Protein AF-A0A359BE59-F1 (afdb_monomer)

Mean predicted aligned error: 2.43 Å

pLDDT: mean 96.25, std 5.6, range [60.75, 98.56]

Solvent-accessible surface area (backbone atoms only — not comparable to full-atom values): 2943 Å² total; per-residue (Å²): 107,34,68,61,34,42,51,52,17,56,53,38,14,72,33,56,72,51,93,60,73,80,58,49,79,52,54,39,80,71,31,46,75,43,50,46,68,68,42,44,51,52,14,53,49,36,48,49,61,71,70,52,131

Sequence (53 aa):
AAKASREGAEATAKMVSARVGRATYLSAEQLQGNKDPGAEAVAKLFEYLLKRP

Secondary structure (DSSP, 8-state):
-HHHHHHHHHHHTT-S--SSSGGGGS-HHHHTTPPPHHHHHHHHHHHHHHH--

Foldseek 3Di:
DLVVLVVQQQVQLCDQADPDDPRNVDGSVRRHNDGDVVSVVVNVVVVVVVVDD

Radius of gyration: 12.38 Å; Cα contacts (8 Å, |Δi|>4): 57; chains: 1; bounding box: 31×13×34 Å

Structure (mmCIF, N/CA/C/O backbone):
data_AF-A0A359BE59-F1
#
_entry.id   AF-A0A359BE59-F1
#
loop_
_atom_site.group_PDB
_atom_site.id
_atom_site.type_symbol
_atom_site.label_atom_id
_atom_site.label_alt_id
_atom_site.label_comp_id
_atom_site.label_asym_id
_atom_site.label_entity_id
_atom_site.label_seq_id
_atom_site.pdbx_PDB_ins_code
_atom_site.Cartn_x
_atom_site.Cartn_y
_atom_site.Cartn_z
_atom_site.occupancy
_atom_site.B_iso_or_equiv
_atom_site.auth_seq_id
_atom_site.auth_comp_id
_atom_site.auth_asym_id
_atom_site.auth_atom_id
_atom_site.pdbx_PDB_model_num
ATOM 1 N N . ALA A 1 1 ? -9.163 -4.896 9.975 1.00 88.81 1 ALA A N 1
ATOM 2 C CA . ALA A 1 1 ? -8.981 -4.247 8.658 1.00 88.81 1 ALA A CA 1
ATOM 3 C C . ALA A 1 1 ? -7.746 -3.348 8.623 1.00 88.81 1 ALA A C 1
ATOM 5 O O . ALA A 1 1 ? -6.842 -3.670 7.870 1.00 88.81 1 ALA A O 1
ATOM 6 N N . ALA A 1 2 ? -7.633 -2.311 9.470 1.00 96.75 2 ALA A N 1
ATOM 7 C CA . ALA A 1 2 ? -6.513 -1.357 9.389 1.00 96.75 2 ALA A CA 1
ATOM 8 C C . ALA A 1 2 ? -5.116 -1.990 9.412 1.00 96.75 2 ALA A C 1
ATOM 10 O O . ALA A 1 2 ? -4.300 -1.651 8.566 1.00 96.75 2 ALA A O 1
ATOM 11 N N . LYS A 1 3 ? -4.860 -2.958 10.305 1.00 97.69 3 LYS A N 1
ATOM 12 C CA . LYS A 1 3 ? -3.574 -3.675 10.350 1.00 97.69 3 LYS A CA 1
ATOM 13 C C . LYS A 1 3 ? -3.238 -4.357 9.015 1.00 97.69 3 LYS A C 1
ATOM 15 O O . LYS A 1 3 ? -2.173 -4.121 8.466 1.00 97.69 3 LYS A O 1
ATOM 20 N N . ALA A 1 4 ? -4.175 -5.126 8.461 1.00 98.12 4 ALA A N 1
ATOM 21 C CA . ALA A 1 4 ? -3.985 -5.814 7.183 1.00 98.12 4 ALA A CA 1
ATOM 22 C C . ALA A 1 4 ? -3.799 -4.829 6.015 1.00 98.12 4 ALA A C 1
ATOM 24 O O . ALA A 1 4 ? -2.935 -5.025 5.166 1.00 98.12 4 ALA A O 1
ATOM 25 N N . SER A 1 5 ? -4.567 -3.734 5.982 1.00 98.06 5 SER A N 1
ATOM 26 C CA . SER A 1 5 ? -4.383 -2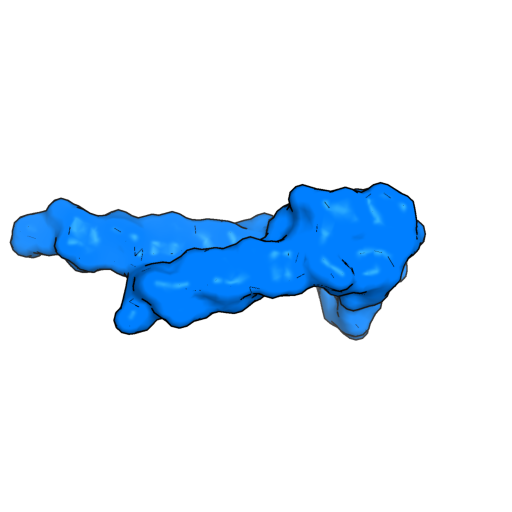.677 4.979 1.00 98.06 5 SER A CA 1
ATOM 27 C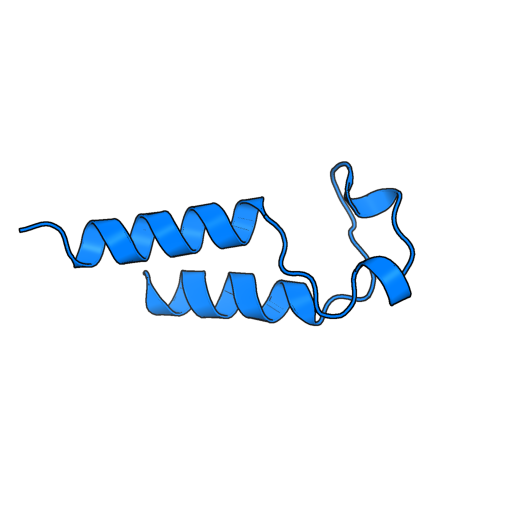 C . SER A 1 5 ? -3.020 -1.997 5.118 1.00 98.06 5 SER A C 1
ATOM 29 O O . SER A 1 5 ? -2.379 -1.700 4.108 1.00 98.06 5 SER A O 1
ATOM 31 N N . ARG A 1 6 ? -2.544 -1.791 6.354 1.00 98.44 6 ARG A N 1
ATOM 32 C CA . ARG A 1 6 ? -1.226 -1.218 6.611 1.00 98.44 6 ARG A CA 1
ATOM 33 C C . ARG A 1 6 ? -0.112 -2.121 6.097 1.00 98.44 6 ARG A C 1
ATOM 35 O O . ARG A 1 6 ? 0.734 -1.633 5.349 1.00 98.44 6 ARG A O 1
ATOM 42 N N . GLU A 1 7 ? -0.160 -3.404 6.443 1.00 98.50 7 GLU A N 1
ATOM 43 C CA . GLU A 1 7 ? 0.788 -4.426 5.986 1.00 98.50 7 GLU A CA 1
ATOM 44 C C . GLU A 1 7 ? 0.798 -4.544 4.456 1.00 98.50 7 GLU A C 1
ATOM 46 O O . GLU A 1 7 ? 1.864 -4.588 3.847 1.00 98.50 7 GLU A O 1
ATOM 51 N N . GLY A 1 8 ? -0.375 -4.523 3.814 1.00 98.12 8 GLY A N 1
ATOM 52 C CA . GLY A 1 8 ? -0.483 -4.577 2.355 1.00 98.12 8 GLY A CA 1
ATOM 53 C C . GLY A 1 8 ? 0.216 -3.403 1.668 1.00 98.12 8 GLY A C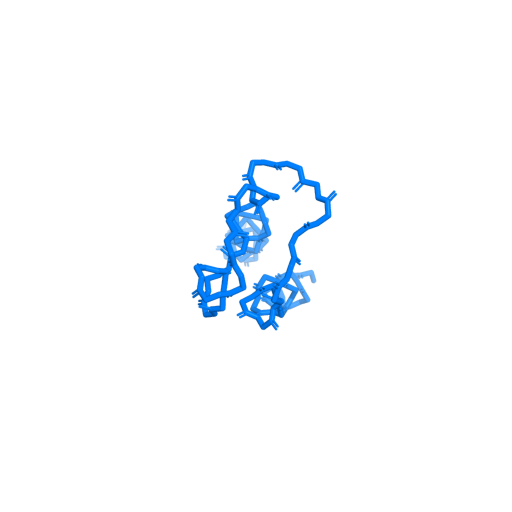 1
ATOM 54 O O . GLY A 1 8 ? 1.012 -3.594 0.751 1.00 98.12 8 GLY A O 1
ATOM 55 N N . ALA A 1 9 ? -0.012 -2.185 2.150 1.00 98.50 9 ALA A N 1
ATOM 56 C CA . ALA A 1 9 ? 0.676 -1.003 1.643 1.00 98.50 9 ALA A CA 1
ATOM 57 C C . ALA A 1 9 ? 2.193 -1.045 1.900 1.00 98.50 9 ALA A C 1
ATOM 59 O O . ALA A 1 9 ? 2.968 -0.674 1.026 1.00 98.50 9 ALA A O 1
ATOM 60 N N . GLU A 1 10 ? 2.654 -1.540 3.050 1.00 98.44 10 GLU A N 1
ATOM 61 C CA . GLU A 1 10 ? 4.091 -1.737 3.297 1.00 98.44 10 GLU A CA 1
ATOM 62 C C . GLU A 1 10 ? 4.710 -2.793 2.379 1.00 98.44 10 GLU A C 1
ATOM 64 O O .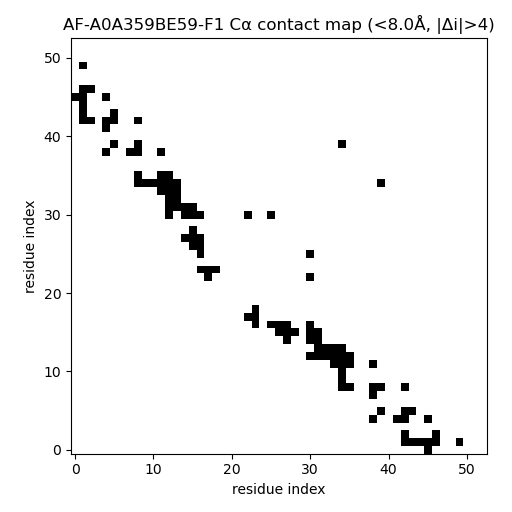 GLU A 1 10 ? 5.834 -2.620 1.911 1.00 98.44 10 GLU A O 1
ATOM 69 N N . ALA A 1 11 ? 3.975 -3.862 2.070 1.00 98.31 11 ALA A N 1
ATOM 70 C CA . ALA A 1 11 ? 4.434 -4.896 1.153 1.00 98.31 11 ALA A CA 1
ATOM 71 C C . ALA A 1 11 ? 4.671 -4.351 -0.265 1.00 98.31 11 ALA A C 1
ATOM 73 O O . ALA A 1 11 ? 5.604 -4.796 -0.933 1.00 98.31 11 ALA A O 1
ATOM 74 N N . THR A 1 12 ? 3.895 -3.353 -0.708 1.00 98.00 12 THR A N 1
ATOM 75 C CA . THR A 1 12 ? 4.092 -2.740 -2.036 1.00 98.00 12 THR A CA 1
ATOM 76 C C . THR A 1 12 ? 5.450 -2.051 -2.182 1.00 98.00 12 THR A C 1
ATOM 78 O O . THR A 1 12 ? 6.034 -2.119 -3.255 1.00 98.00 12 THR A O 1
ATOM 81 N N . ALA A 1 13 ? 6.031 -1.516 -1.101 1.00 97.69 13 ALA A N 1
ATOM 82 C CA . ALA A 1 13 ? 7.379 -0.936 -1.133 1.00 97.69 13 ALA A CA 1
ATOM 83 C C . ALA A 1 13 ? 8.487 -1.964 -1.412 1.00 97.69 13 ALA A C 1
ATOM 85 O O . ALA A 1 13 ? 9.616 -1.595 -1.725 1.00 97.69 13 ALA A O 1
ATOM 86 N N . LYS A 1 14 ? 8.194 -3.262 -1.285 1.00 97.44 14 LYS A N 1
ATOM 87 C CA . LYS A 1 14 ? 9.135 -4.346 -1.599 1.00 97.44 14 LYS A CA 1
ATOM 88 C C . LYS A 1 14 ? 8.973 -4.860 -3.033 1.00 97.44 14 LYS A C 1
ATOM 90 O O . LYS A 1 14 ? 9.714 -5.750 -3.441 1.00 97.44 14 LYS A O 1
ATOM 95 N N . MET A 1 15 ? 7.999 -4.350 -3.787 1.00 97.06 15 MET A N 1
ATOM 96 C CA . MET A 1 15 ? 7.763 -4.767 -5.165 1.00 97.06 15 MET A CA 1
ATOM 97 C C . MET A 1 15 ? 8.765 -4.091 -6.102 1.00 97.06 15 MET A C 1
ATOM 99 O O . MET A 1 15 ? 8.953 -2.882 -6.069 1.00 97.06 15 MET A O 1
ATOM 103 N N . VAL A 1 16 ? 9.375 -4.889 -6.975 1.00 96.81 16 VAL A N 1
ATOM 104 C CA . VAL A 1 16 ? 10.331 -4.425 -7.999 1.00 96.81 16 VAL A CA 1
ATOM 105 C C . VAL A 1 16 ? 9.678 -4.205 -9.365 1.00 96.81 16 VAL A C 1
ATOM 107 O O . VAL A 1 16 ? 10.339 -3.850 -10.332 1.00 96.81 16 VAL A O 1
ATOM 110 N N . SER A 1 17 ? 8.374 -4.459 -9.474 1.00 96.94 17 SER A N 1
ATOM 111 C CA . SER A 1 17 ? 7.597 -4.214 -10.686 1.00 96.94 17 SER A CA 1
ATOM 112 C C . SER A 1 17 ? 6.139 -3.945 -10.331 1.00 96.94 17 SER A C 1
ATOM 114 O O . SER A 1 17 ? 5.584 -4.567 -9.423 1.00 96.94 17 SER A O 1
ATOM 116 N N . ALA A 1 18 ? 5.513 -3.040 -11.077 1.00 97.00 18 ALA A N 1
ATOM 117 C CA . ALA A 1 18 ? 4.072 -2.846 -11.074 1.00 97.00 18 ALA A CA 1
ATOM 118 C C . ALA A 1 18 ? 3.484 -3.467 -12.344 1.00 97.00 18 ALA A C 1
ATOM 120 O O . ALA A 1 18 ? 4.072 -3.379 -13.418 1.00 97.00 18 ALA A O 1
ATOM 121 N N . ARG A 1 19 ? 2.311 -4.095 -12.228 1.00 96.50 19 ARG A N 1
ATOM 122 C CA . ARG A 1 19 ? 1.622 -4.729 -13.370 1.00 96.50 19 AR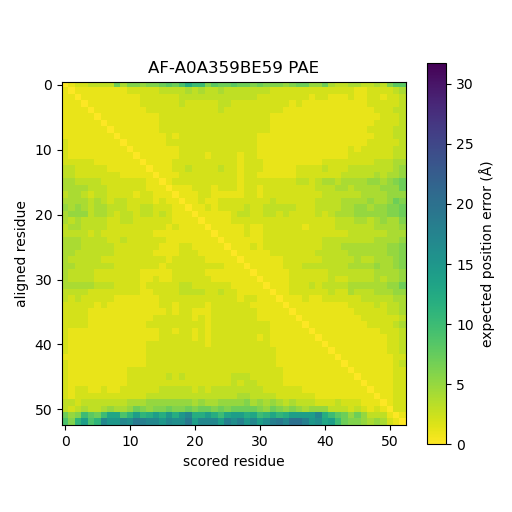G A CA 1
ATOM 123 C C . ARG A 1 19 ? 0.499 -3.875 -13.953 1.00 96.50 19 ARG A C 1
ATOM 125 O O . ARG A 1 19 ? -0.004 -4.188 -15.024 1.00 96.50 19 ARG A O 1
ATOM 132 N N . VAL A 1 20 ? 0.081 -2.829 -13.241 1.00 96.06 20 VAL A N 1
ATOM 133 C CA . VAL A 1 20 ? -1.066 -1.985 -13.597 1.00 96.06 20 VAL A CA 1
ATOM 134 C C . VAL A 1 20 ? -0.820 -0.521 -13.230 1.00 96.06 20 VAL A C 1
ATOM 136 O O . VAL A 1 20 ? -0.044 -0.216 -12.323 1.00 96.06 20 VA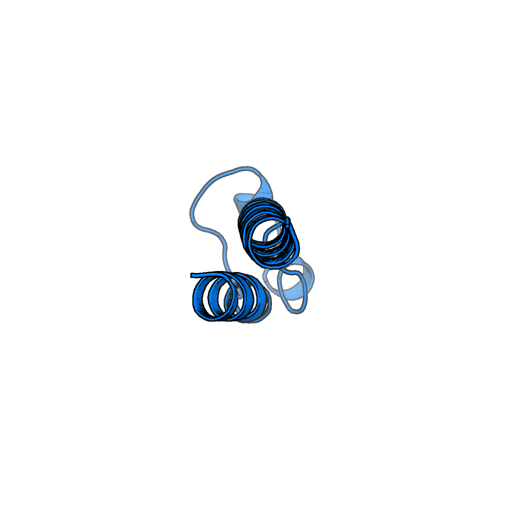L A O 1
ATOM 139 N N . GLY A 1 21 ? -1.514 0.388 -13.920 1.00 96.00 21 GLY A N 1
ATOM 140 C CA . GLY A 1 21 ? -1.487 1.826 -13.644 1.00 96.00 21 GLY A CA 1
ATOM 141 C C . GLY A 1 21 ? -0.186 2.526 -14.052 1.00 96.00 21 GLY A C 1
ATOM 142 O O . GLY A 1 21 ? 0.685 1.948 -14.699 1.00 96.00 21 GLY A O 1
ATOM 143 N N . ARG A 1 22 ? -0.045 3.800 -13.660 1.00 97.38 22 ARG A N 1
ATOM 144 C CA . ARG A 1 22 ? 1.111 4.644 -14.036 1.00 97.38 22 ARG A CA 1
ATOM 145 C C . ARG A 1 22 ? 2.444 4.167 -13.453 1.00 97.38 22 ARG A C 1
ATOM 147 O O . ARG A 1 22 ? 3.489 4.502 -13.992 1.00 97.38 22 ARG A O 1
ATOM 154 N N . ALA A 1 23 ? 2.412 3.373 -12.384 1.00 97.12 23 ALA A N 1
ATOM 155 C CA . 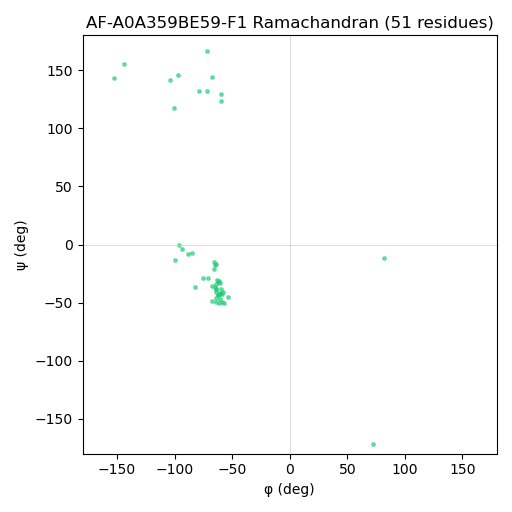ALA A 1 23 ? 3.610 2.782 -11.794 1.00 97.12 23 ALA A CA 1
ATOM 156 C C . ALA A 1 23 ? 4.314 1.785 -12.739 1.00 97.12 23 ALA A C 1
ATOM 158 O O . ALA A 1 23 ? 5.491 1.507 -12.551 1.00 97.12 23 ALA A O 1
ATOM 159 N N . THR A 1 24 ? 3.631 1.287 -13.781 1.00 97.69 24 THR A N 1
ATOM 160 C CA . THR A 1 24 ? 4.229 0.421 -14.822 1.00 97.69 24 THR A CA 1
ATOM 161 C C . THR A 1 24 ? 5.309 1.114 -15.655 1.00 97.69 24 THR A C 1
ATOM 163 O O . THR A 1 24 ? 6.083 0.437 -16.322 1.00 97.69 24 THR A O 1
ATOM 166 N N . TYR A 1 25 ? 5.380 2.448 -15.625 1.00 97.50 25 TYR A N 1
ATOM 167 C CA . TYR A 1 25 ? 6.380 3.228 -16.362 1.00 97.50 25 TYR A CA 1
ATOM 168 C C . TYR A 1 25 ? 7.712 3.365 -15.615 1.00 97.50 25 TYR A C 1
ATOM 170 O O . TYR A 1 25 ? 8.657 3.931 -16.157 1.00 97.50 25 TYR A O 1
ATOM 178 N N . LEU A 1 26 ? 7.770 2.915 -14.361 1.00 97.06 26 LEU A N 1
ATOM 179 C CA . LEU A 1 26 ? 8.912 3.098 -13.473 1.00 97.06 26 LEU A CA 1
ATOM 180 C C . LEU A 1 26 ? 9.813 1.862 -13.478 1.00 97.06 26 LEU A C 1
ATOM 182 O O . LEU A 1 26 ? 9.331 0.731 -13.575 1.00 97.06 26 LEU A O 1
ATOM 186 N N . SER A 1 27 ? 11.122 2.083 -13.335 1.00 97.62 27 SER A N 1
ATOM 187 C CA . SER A 1 27 ? 12.084 0.994 -13.152 1.00 97.62 27 SER A CA 1
ATOM 188 C C . SER A 1 27 ? 11.972 0.359 -11.761 1.00 97.62 27 SER A C 1
ATOM 190 O O . SER A 1 27 ? 11.369 0.919 -10.840 1.00 97.62 27 SER A O 1
ATOM 192 N N . ALA A 1 28 ? 12.602 -0.804 -11.585 1.00 96.81 28 ALA A N 1
ATOM 193 C CA . ALA A 1 28 ? 12.684 -1.468 -10.287 1.00 96.81 28 ALA A CA 1
ATOM 194 C C . ALA A 1 28 ? 13.339 -0.576 -9.220 1.00 96.81 28 ALA A C 1
ATOM 196 O O . ALA A 1 28 ? 12.833 -0.511 -8.100 1.00 96.81 28 ALA A O 1
ATOM 197 N N . GLU A 1 29 ? 14.407 0.156 -9.569 1.00 97.19 29 GLU A N 1
ATOM 198 C CA . GLU A 1 29 ? 15.079 1.071 -8.635 1.00 97.19 29 GLU A CA 1
ATOM 199 C C . GLU A 1 29 ? 14.167 2.220 -8.195 1.00 97.19 29 GLU A C 1
ATOM 201 O O . GLU A 1 29 ? 14.238 2.667 -7.054 1.00 97.19 29 GLU A O 1
ATOM 206 N N . GLN A 1 30 ? 13.291 2.693 -9.085 1.00 96.38 30 GLN A N 1
ATOM 207 C CA . GLN A 1 30 ? 12.336 3.754 -8.766 1.00 96.38 30 GLN A CA 1
ATOM 208 C C . GLN A 1 30 ? 11.165 3.253 -7.909 1.00 96.38 30 GLN A C 1
ATOM 210 O O . GLN A 1 30 ? 10.597 4.027 -7.141 1.00 96.38 30 GLN A O 1
ATOM 215 N N . LEU A 1 31 ? 10.781 1.980 -8.031 1.00 96.56 31 LEU A N 1
ATOM 216 C CA . LEU A 1 31 ? 9.697 1.382 -7.242 1.00 96.56 31 LEU A CA 1
ATOM 217 C C . LEU A 1 31 ? 10.155 0.942 -5.851 1.00 96.56 31 LEU A C 1
ATOM 219 O O . LEU A 1 31 ? 9.409 1.071 -4.882 1.00 96.56 31 LEU A O 1
ATOM 223 N N . GLN A 1 32 ? 11.378 0.430 -5.737 1.00 96.00 32 GLN A N 1
ATOM 224 C CA . GLN A 1 32 ? 11.883 -0.122 -4.490 1.00 96.00 32 GLN A CA 1
ATOM 225 C C . GLN A 1 32 ? 11.886 0.925 -3.367 1.00 96.00 32 GLN A C 1
ATOM 227 O O . GLN A 1 32 ? 12.382 2.038 -3.508 1.00 96.00 32 GLN A O 1
ATOM 232 N N . GLY A 1 33 ? 11.318 0.554 -2.222 1.00 96.38 33 GLY A N 1
ATOM 233 C CA . GLY A 1 33 ? 11.154 1.431 -1.063 1.00 96.38 33 GLY A CA 1
ATOM 234 C C . GLY A 1 33 ? 9.936 2.358 -1.138 1.00 96.38 33 GLY A C 1
ATOM 235 O O . GLY A 1 33 ? 9.554 2.920 -0.112 1.00 96.38 33 GLY A O 1
ATOM 236 N N . ASN A 1 34 ? 9.274 2.470 -2.294 1.00 97.06 34 ASN A N 1
ATOM 237 C CA . ASN A 1 34 ? 8.116 3.337 -2.487 1.00 97.06 34 ASN A CA 1
ATOM 238 C C . ASN A 1 34 ? 6.814 2.538 -2.417 1.00 97.06 34 ASN A C 1
ATOM 240 O O . ASN A 1 34 ? 6.547 1.656 -3.229 1.00 97.06 34 ASN A O 1
ATOM 244 N N . LYS A 1 35 ? 5.975 2.859 -1.430 1.00 98.31 35 LYS A N 1
ATOM 245 C CA . LYS A 1 35 ? 4.641 2.261 -1.304 1.00 98.31 35 LYS A CA 1
ATOM 246 C C . LYS A 1 35 ? 3.753 2.730 -2.454 1.00 98.31 35 LYS A C 1
ATOM 248 O O . LYS A 1 35 ? 3.804 3.899 -2.838 1.00 98.31 35 LYS A O 1
ATOM 253 N N . ASP A 1 36 ? 2.881 1.852 -2.935 1.00 98.12 36 ASP A N 1
ATOM 254 C CA . ASP A 1 36 ? 1.813 2.233 -3.849 1.00 98.12 36 ASP A CA 1
ATOM 255 C C . ASP A 1 36 ? 0.903 3.282 -3.173 1.00 98.12 36 ASP A C 1
ATOM 257 O O . ASP A 1 36 ? 0.352 3.019 -2.094 1.00 98.12 36 ASP A O 1
ATOM 261 N N . PRO A 1 37 ? 0.716 4.470 -3.777 1.00 97.88 37 PRO A N 1
ATOM 262 C CA . PRO A 1 37 ? -0.099 5.525 -3.181 1.00 97.88 37 PRO A CA 1
ATOM 263 C C . PRO A 1 37 ? -1.565 5.129 -2.964 1.00 97.88 37 PRO A C 1
ATOM 265 O O . PRO A 1 37 ? -2.190 5.607 -2.017 1.00 97.88 37 PRO A O 1
ATOM 268 N N . GLY A 1 38 ? -2.123 4.259 -3.814 1.00 97.94 38 GLY A N 1
ATOM 269 C CA . GLY A 1 38 ? -3.492 3.765 -3.670 1.00 97.94 38 GLY A CA 1
ATOM 270 C C . GLY A 1 38 ? -3.642 2.874 -2.438 1.00 97.94 38 GLY A C 1
ATOM 271 O O . GLY A 1 38 ? -4.524 3.100 -1.608 1.00 97.94 38 GLY A O 1
ATOM 272 N N . ALA A 1 39 ? -2.734 1.912 -2.267 1.00 98.19 39 ALA A N 1
ATOM 273 C CA . ALA A 1 39 ? -2.681 1.065 -1.080 1.00 98.19 39 ALA A CA 1
ATOM 274 C C . ALA A 1 39 ? -2.447 1.885 0.205 1.00 98.19 39 ALA A C 1
ATOM 276 O O . ALA A 1 39 ? -3.105 1.645 1.220 1.00 98.19 39 ALA A O 1
ATOM 277 N N . GLU A 1 40 ? -1.560 2.887 0.165 1.00 98.50 40 GLU A N 1
ATOM 278 C CA . GLU A 1 40 ? -1.318 3.805 1.288 1.00 98.50 40 GLU A CA 1
ATOM 279 C C . GLU A 1 40 ? -2.580 4.589 1.673 1.00 98.50 40 GLU A C 1
ATOM 281 O O . GLU A 1 40 ? -2.893 4.712 2.859 1.00 98.50 40 GLU A O 1
ATOM 286 N N . ALA A 1 41 ? -3.335 5.083 0.689 1.00 98.56 41 ALA A N 1
ATOM 287 C CA . ALA A 1 41 ? -4.589 5.788 0.936 1.00 98.56 41 ALA A CA 1
ATOM 288 C C . ALA A 1 41 ? -5.626 4.885 1.624 1.00 98.56 41 ALA A C 1
ATOM 290 O O . ALA A 1 41 ? -6.259 5.302 2.595 1.00 98.56 41 ALA A O 1
ATOM 291 N N . VAL A 1 42 ? -5.757 3.631 1.176 1.00 98.25 42 VAL A N 1
ATOM 292 C CA . VAL A 1 42 ? -6.655 2.642 1.797 1.00 98.25 42 VAL A CA 1
ATOM 293 C C . VAL A 1 42 ? -6.241 2.342 3.238 1.00 98.25 42 VAL A C 1
ATOM 295 O O . VAL A 1 42 ? -7.091 2.313 4.128 1.00 98.25 42 VAL A O 1
ATOM 298 N N . ALA A 1 43 ? -4.946 2.163 3.501 1.00 98.56 43 ALA A N 1
ATOM 299 C CA . ALA A 1 43 ? -4.447 1.950 4.857 1.00 98.56 43 ALA A CA 1
ATOM 300 C C . ALA A 1 43 ? -4.7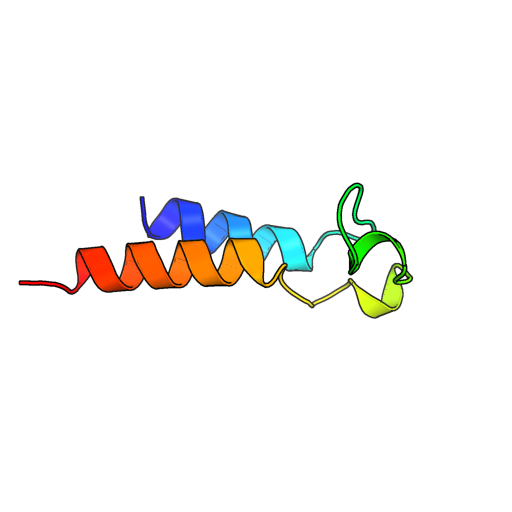91 3.122 5.786 1.00 98.56 43 ALA A C 1
ATOM 302 O O . ALA A 1 43 ? -5.391 2.906 6.840 1.00 98.56 43 ALA A O 1
ATOM 303 N N . LYS A 1 44 ? -4.507 4.358 5.355 1.00 98.19 44 LYS A N 1
ATOM 304 C CA . LYS A 1 44 ? -4.850 5.572 6.111 1.00 98.19 44 LYS A CA 1
ATOM 305 C C . LYS A 1 44 ? -6.351 5.702 6.355 1.00 98.19 44 LYS A C 1
ATOM 307 O O . LYS A 1 44 ? -6.752 6.105 7.445 1.00 98.19 44 LYS A O 1
ATOM 312 N N . LEU A 1 45 ? -7.186 5.334 5.381 1.00 98.25 45 LEU A N 1
ATOM 313 C CA . LEU A 1 45 ? -8.639 5.327 5.544 1.00 98.25 45 LEU A CA 1
ATOM 314 C C . LEU A 1 45 ? -9.069 4.364 6.657 1.00 98.25 45 LEU A C 1
ATOM 316 O O . LEU A 1 45 ? -9.807 4.763 7.554 1.00 98.25 45 LEU A O 1
ATOM 320 N N . PHE A 1 46 ? -8.597 3.116 6.646 1.00 97.94 46 PHE A N 1
ATOM 321 C CA . PHE A 1 46 ? -8.958 2.160 7.695 1.00 97.94 46 PHE A CA 1
ATOM 322 C C . PHE A 1 46 ? -8.387 2.534 9.068 1.00 97.94 46 PHE A C 1
ATOM 324 O O . PHE A 1 46 ? -9.056 2.317 10.078 1.00 97.94 46 PHE A O 1
ATOM 331 N N . GLU A 1 47 ? -7.182 3.103 9.127 1.00 97.69 47 GLU A N 1
ATOM 332 C CA . GLU A 1 47 ? -6.619 3.655 10.366 1.00 97.69 47 GLU A CA 1
ATOM 333 C C . GLU A 1 47 ? -7.479 4.795 10.919 1.00 97.69 47 GLU A C 1
ATOM 335 O O . GLU A 1 47 ? -7.726 4.851 12.123 1.00 97.69 47 GLU A O 1
ATOM 340 N N . TYR A 1 48 ? -7.957 5.689 10.051 1.00 97.75 48 TYR A N 1
ATOM 341 C CA . TYR A 1 48 ? -8.866 6.764 10.433 1.00 97.75 48 TYR A CA 1
ATOM 342 C C . TYR A 1 48 ? -10.206 6.220 10.939 1.00 97.75 48 TYR A C 1
ATOM 344 O O . TYR A 1 48 ? -10.668 6.633 11.998 1.00 97.75 48 TYR A O 1
ATOM 352 N N . LEU A 1 49 ? -10.802 5.255 10.231 1.00 96.88 49 LEU A N 1
ATOM 353 C CA . LEU A 1 49 ? -12.069 4.638 10.632 1.00 96.88 49 LEU A CA 1
ATOM 354 C C . LEU A 1 49 ? -11.982 3.940 11.996 1.00 96.88 49 LEU A C 1
ATOM 356 O O . LEU A 1 49 ? -12.960 3.963 12.732 1.00 96.88 49 LEU A O 1
ATOM 360 N N . LEU A 1 50 ? -10.827 3.369 12.362 1.00 95.56 50 LEU A N 1
ATOM 361 C CA . LEU A 1 50 ? -10.612 2.811 13.706 1.00 95.56 50 LEU A CA 1
ATOM 362 C C . LEU A 1 50 ? -10.498 3.871 14.807 1.00 95.56 50 LEU A C 1
ATOM 364 O O . LEU A 1 50 ? -10.780 3.573 15.961 1.00 95.56 50 LEU A O 1
ATOM 368 N N . LYS A 1 51 ? -10.025 5.075 14.472 1.00 92.62 51 LYS A N 1
ATOM 369 C CA . LYS A 1 51 ? -9.862 6.189 15.420 1.00 92.62 51 LYS A CA 1
ATOM 370 C C . LYS A 1 51 ? -11.123 7.040 15.549 1.00 92.62 51 LYS A C 1
ATOM 372 O O . LYS A 1 51 ? -11.153 7.953 16.371 1.00 92.62 51 LYS A O 1
ATOM 377 N N . ARG A 1 52 ? -12.128 6.793 14.708 1.00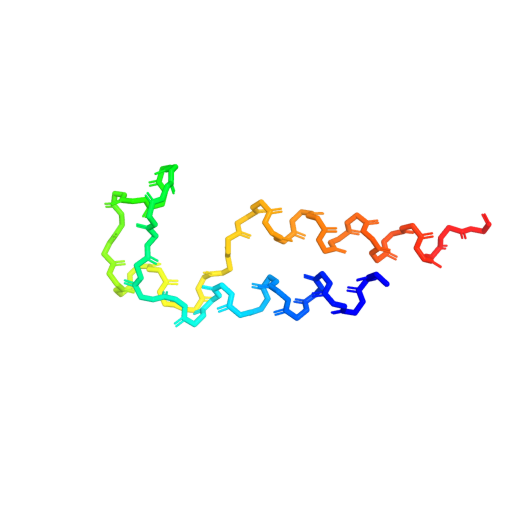 81.25 52 ARG A N 1
ATOM 378 C CA . ARG A 1 52 ? -13.395 7.510 14.756 1.00 81.25 52 ARG A CA 1
ATOM 379 C C . ARG A 1 52 ? -14.178 7.048 15.996 1.00 81.25 52 ARG A C 1
ATOM 381 O O . ARG A 1 52 ? -14.233 5.839 16.212 1.00 81.25 52 ARG A O 1
ATOM 388 N N . PRO A 1 53 ? -14.725 7.972 16.805 1.00 60.75 53 PRO A N 1
ATOM 389 C CA . PRO A 1 53 ? -15.595 7.614 17.923 1.00 60.75 53 PRO A CA 1
ATOM 390 C C . PRO A 1 53 ? -16.882 6.929 17.449 1.00 60.75 53 PRO A C 1
ATOM 392 O O . PRO A 1 53 ? -17.300 7.169 16.286 1.00 60.75 53 PRO A O 1
#